Protein AF-A0A818KCE8-F1 (afdb_monomer_lite)

Sequence (71 aa):
MFLEDVHWLQDASQMQNGNIIIADANNSRIIEIDPILNTVTSEFNYSTDWRIYQISDLTDFQTSFIPTQTE

Secondary structure (DSSP, 8-state):
--STT--SEEEEEE-TTS-EEEEETTTTEEEEEETTTTEEEEEEE--TT---------TT-----------

Foldseek 3Di:
DAPVPLADWQDWEQEPVRWIWTFSFQQQKIWIADPVVRDTPDIDHDPNVGGDRDDYHCPVVDPPPPPDPDD

Radius of gyration: 15.85 Å; chains: 1; bounding box: 37×31×44 Å

Structure (mmCIF, N/CA/C/O backbone):
data_AF-A0A818KCE8-F1
#
_entry.id   AF-A0A818KCE8-F1
#
loop_
_atom_site.group_PDB
_atom_site.id
_atom_site.type_symbol
_atom_site.label_atom_id
_atom_site.label_alt_id
_atom_site.label_comp_id
_atom_site.label_asym_id
_atom_site.label_entity_id
_atom_site.label_seq_id
_atom_site.pdbx_PDB_ins_code
_atom_site.Cartn_x
_atom_site.Cartn_y
_atom_site.Cartn_z
_atom_site.occupancy
_atom_site.B_iso_or_equiv
_atom_site.auth_seq_id
_atom_site.auth_comp_id
_atom_site.auth_asym_id
_atom_site.auth_atom_id
_atom_site.pdbx_PDB_model_num
ATOM 1 N N . MET A 1 1 ? -9.714 12.212 -7.282 1.00 53.56 1 MET A N 1
ATOM 2 C CA . MET A 1 1 ? -8.691 11.323 -7.859 1.00 53.56 1 MET A CA 1
ATOM 3 C C . MET A 1 1 ? -8.427 10.275 -6.795 1.00 53.56 1 MET A C 1
ATOM 5 O O . MET A 1 1 ? -7.690 10.608 -5.883 1.00 53.56 1 MET A O 1
ATOM 9 N N . PHE A 1 2 ? -9.151 9.142 -6.747 1.00 65.12 2 PHE A N 1
ATOM 10 C CA . PHE A 1 2 ? -9.165 8.366 -5.483 1.00 65.12 2 PHE A CA 1
ATOM 11 C C . PHE A 1 2 ? -8.958 6.850 -5.551 1.00 65.12 2 PHE A C 1
ATOM 13 O O . PHE A 1 2 ? -8.290 6.336 -4.666 1.00 65.12 2 PHE A O 1
ATOM 20 N N . LEU A 1 3 ? -9.397 6.133 -6.588 1.00 61.19 3 LEU A N 1
ATOM 21 C CA . LEU A 1 3 ? -9.003 4.718 -6.765 1.00 61.19 3 LEU A CA 1
ATOM 22 C C . LEU A 1 3 ? -8.580 4.378 -8.197 1.00 61.19 3 LEU A C 1
ATOM 24 O O . LEU A 1 3 ? -7.791 3.469 -8.410 1.00 61.19 3 LEU A O 1
ATOM 28 N N . GLU A 1 4 ? -9.078 5.139 -9.169 1.00 69.31 4 GLU A N 1
ATOM 29 C CA . GLU A 1 4 ? -8.742 5.029 -10.597 1.00 69.31 4 GLU A CA 1
ATOM 30 C C . GLU A 1 4 ? -7.246 5.256 -10.878 1.00 69.31 4 GLU A C 1
ATOM 32 O O . GLU A 1 4 ? -6.715 4.717 -11.844 1.00 69.31 4 GLU A O 1
ATOM 37 N N . ASP A 1 5 ? -6.561 5.970 -9.983 1.00 84.25 5 ASP A N 1
ATOM 38 C CA . ASP A 1 5 ? -5.129 6.264 -10.073 1.00 84.25 5 ASP A CA 1
ATOM 39 C C . ASP A 1 5 ? -4.251 5.280 -9.294 1.00 84.25 5 ASP A C 1
ATOM 41 O O . ASP A 1 5 ? -3.024 5.352 -9.383 1.00 84.25 5 ASP A O 1
ATOM 45 N N . VAL A 1 6 ? -4.853 4.369 -8.519 1.00 84.75 6 VAL A N 1
ATOM 46 C CA . VAL A 1 6 ? -4.104 3.281 -7.887 1.00 84.75 6 VAL A CA 1
ATOM 47 C C . VAL A 1 6 ? -3.713 2.308 -8.984 1.00 84.75 6 VAL A C 1
ATOM 49 O O . VAL A 1 6 ? -4.558 1.669 -9.615 1.00 84.75 6 VAL A O 1
ATOM 52 N N . HIS A 1 7 ? -2.413 2.190 -9.217 1.00 87.50 7 HIS A N 1
ATOM 53 C CA . HIS A 1 7 ? -1.884 1.419 -10.316 1.00 87.50 7 HIS A CA 1
ATOM 54 C C . HIS A 1 7 ? -1.214 0.156 -9.781 1.00 87.50 7 HIS A C 1
ATOM 56 O O . HIS A 1 7 ? -0.104 0.163 -9.253 1.00 87.50 7 HIS A O 1
ATOM 62 N N . TRP A 1 8 ? -1.910 -0.965 -9.972 1.00 91.75 8 TRP A N 1
ATOM 63 C CA . TRP A 1 8 ? -1.555 -2.267 -9.409 1.00 91.75 8 TRP A CA 1
ATOM 64 C C . TRP A 1 8 ? -1.579 -2.273 -7.874 1.00 91.75 8 TRP A C 1
ATOM 66 O O . TRP A 1 8 ? -0.546 -2.346 -7.210 1.00 91.75 8 TRP A O 1
ATOM 76 N N . LEU A 1 9 ? -2.796 -2.241 -7.321 1.00 93.25 9 LEU A N 1
ATOM 77 C CA . LEU A 1 9 ? -3.037 -2.510 -5.904 1.00 93.25 9 LEU A CA 1
ATOM 78 C C . LEU A 1 9 ? -2.536 -3.918 -5.573 1.00 93.25 9 LEU A C 1
ATOM 80 O O . LEU A 1 9 ? -3.043 -4.898 -6.124 1.00 93.25 9 LEU A O 1
ATOM 84 N N . GLN A 1 10 ? -1.537 -4.007 -4.701 1.00 95.75 10 GLN A N 1
ATOM 85 C CA . GLN A 1 10 ? -1.001 -5.289 -4.238 1.00 95.75 10 GLN A CA 1
ATOM 86 C C . GLN A 1 10 ? -1.641 -5.738 -2.936 1.00 95.75 10 GLN A C 1
ATOM 88 O O . GLN A 1 10 ? -2.007 -6.901 -2.791 1.00 95.75 10 GLN A O 1
ATOM 93 N N . ASP A 1 11 ? -1.782 -4.802 -2.005 1.00 96.69 11 ASP A N 1
ATOM 94 C CA . ASP A 1 11 ? -2.246 -5.089 -0.661 1.00 96.69 11 ASP A CA 1
ATOM 95 C C . ASP A 1 11 ? -2.889 -3.847 -0.041 1.00 96.69 11 ASP A C 1
ATOM 97 O O . ASP A 1 11 ? -2.628 -2.714 -0.465 1.00 96.69 11 ASP A O 1
ATOM 101 N N . ALA A 1 12 ? -3.737 -4.065 0.956 1.00 95.50 12 ALA A N 1
ATOM 102 C CA . ALA A 1 12 ? -4.345 -3.007 1.739 1.00 95.50 12 ALA A CA 1
ATOM 103 C C . ALA A 1 12 ? -4.645 -3.495 3.159 1.00 95.50 12 ALA A C 1
ATOM 105 O O . ALA A 1 12 ? -5.131 -4.606 3.354 1.00 95.50 12 ALA A O 1
ATOM 106 N N . SER A 1 13 ? -4.417 -2.633 4.147 1.00 95.38 13 SER A N 1
ATOM 107 C CA . SER A 1 13 ? -4.720 -2.916 5.551 1.00 95.38 13 SER A CA 1
ATOM 108 C C . SER A 1 13 ? -5.598 -1.816 6.121 1.00 95.38 13 SER A C 1
ATOM 110 O O . SER A 1 13 ? -5.374 -0.634 5.859 1.00 95.38 13 SER A O 1
ATOM 112 N N . GLN A 1 14 ? -6.586 -2.193 6.929 1.00 94.81 14 GLN A N 1
ATOM 113 C CA . GLN A 1 14 ? -7.281 -1.226 7.769 1.00 94.81 14 GLN A CA 1
ATOM 114 C C . GLN A 1 14 ? -6.375 -0.848 8.942 1.00 94.81 14 GLN A C 1
ATOM 116 O O . GLN A 1 14 ? -5.683 -1.707 9.491 1.00 94.81 14 GLN A O 1
ATOM 121 N N . MET A 1 15 ? -6.379 0.431 9.293 1.00 94.12 15 MET A N 1
ATOM 122 C CA . MET A 1 15 ? -5.686 0.976 10.450 1.00 94.12 15 MET A CA 1
ATOM 123 C C . MET A 1 15 ? -6.627 1.103 11.650 1.00 94.12 15 MET A C 1
ATOM 125 O O . MET A 1 15 ? -7.844 1.226 11.492 1.00 94.12 15 MET A O 1
ATOM 129 N N . GLN A 1 16 ? -6.066 1.160 12.859 1.00 92.38 16 GLN A N 1
ATOM 130 C CA . GLN A 1 16 ? -6.839 1.324 14.100 1.00 92.38 16 GLN A CA 1
ATOM 131 C C . GLN A 1 16 ? -7.745 2.576 14.119 1.00 92.38 16 GLN A C 1
ATOM 133 O O . GLN A 1 16 ? -8.813 2.564 14.732 1.00 92.38 16 GLN A O 1
ATOM 138 N N . ASN A 1 17 ? -7.351 3.653 13.431 1.00 92.88 17 ASN A N 1
ATOM 139 C CA . ASN A 1 17 ? -8.144 4.884 13.292 1.00 92.88 17 ASN A CA 1
ATOM 140 C C . ASN A 1 17 ? -9.320 4.759 12.295 1.00 92.88 17 ASN A C 1
ATOM 142 O O . ASN A 1 17 ? -10.082 5.709 12.141 1.00 92.88 17 ASN A O 1
ATOM 146 N N . GLY A 1 18 ? -9.477 3.609 11.632 1.00 94.50 18 GLY A N 1
ATOM 147 C CA . GLY A 1 18 ? -10.509 3.348 10.628 1.00 94.50 18 GLY A CA 1
ATOM 148 C C . GLY A 1 18 ? -10.095 3.665 9.188 1.00 94.50 18 GLY A C 1
ATOM 149 O O . GLY A 1 18 ? -10.822 3.274 8.271 1.00 94.50 18 GLY A O 1
ATOM 150 N N . ASN A 1 19 ? -8.940 4.302 8.979 1.00 96.06 19 ASN A N 1
ATOM 151 C CA . ASN A 1 19 ? -8.391 4.560 7.650 1.00 96.06 19 ASN A CA 1
ATOM 152 C C . ASN A 1 19 ? -7.897 3.268 6.994 1.00 96.06 19 ASN A C 1
ATOM 154 O O . ASN A 1 19 ? -7.751 2.228 7.639 1.00 96.06 19 ASN A O 1
ATOM 158 N N . ILE A 1 20 ? -7.633 3.329 5.691 1.00 95.69 20 ILE A N 1
ATOM 159 C CA . ILE A 1 20 ? -7.059 2.217 4.931 1.00 95.69 20 ILE A CA 1
ATOM 160 C C . ILE A 1 20 ? -5.718 2.663 4.364 1.00 95.69 20 ILE A C 1
ATOM 162 O O . ILE A 1 20 ? -5.634 3.709 3.728 1.00 95.69 20 ILE A O 1
ATOM 166 N N . ILE A 1 21 ? -4.683 1.851 4.555 1.00 95.75 21 ILE A N 1
ATOM 167 C CA . ILE A 1 21 ? -3.396 2.007 3.873 1.00 95.75 21 ILE A CA 1
ATOM 168 C C . ILE A 1 21 ? -3.325 1.051 2.692 1.00 95.75 21 ILE A C 1
ATOM 170 O O . ILE A 1 21 ? -3.700 -0.113 2.816 1.00 95.75 21 ILE A O 1
ATOM 174 N N . ILE A 1 22 ? -2.858 1.542 1.547 1.00 96.00 22 ILE A N 1
ATOM 175 C CA . ILE A 1 22 ? -2.830 0.813 0.276 1.00 96.00 22 ILE A CA 1
ATOM 176 C C . ILE A 1 22 ? -1.399 0.782 -0.260 1.00 96.00 22 ILE A C 1
ATOM 178 O O . ILE A 1 22 ? -0.738 1.819 -0.334 1.00 96.00 22 ILE A O 1
ATOM 182 N N . ALA A 1 23 ? -0.948 -0.399 -0.682 1.00 96.88 23 ALA A N 1
ATOM 183 C CA . ALA A 1 23 ? 0.278 -0.587 -1.450 1.00 96.88 23 ALA A CA 1
ATOM 184 C C . ALA A 1 23 ? -0.001 -0.397 -2.954 1.00 96.88 23 ALA A C 1
ATOM 186 O O . ALA A 1 23 ? -0.522 -1.295 -3.623 1.00 96.88 23 ALA A O 1
ATOM 187 N N . ASP A 1 24 ? 0.352 0.778 -3.481 1.00 95.56 24 ASP A N 1
ATOM 188 C CA . ASP A 1 24 ? 0.205 1.160 -4.890 1.00 95.56 24 ASP A CA 1
ATOM 189 C C . ASP A 1 24 ? 1.524 0.896 -5.636 1.00 95.56 24 ASP A C 1
ATOM 191 O O . ASP A 1 24 ? 2.438 1.729 -5.686 1.00 95.56 24 ASP A O 1
ATOM 195 N N . ALA A 1 25 ? 1.663 -0.330 -6.143 1.00 95.50 25 ALA A N 1
ATOM 196 C CA . ALA A 1 25 ? 2.964 -0.895 -6.476 1.00 95.50 25 ALA A CA 1
ATOM 197 C C . ALA A 1 25 ? 3.628 -0.264 -7.701 1.00 95.50 25 ALA A C 1
ATOM 199 O O . ALA A 1 25 ? 4.848 -0.099 -7.696 1.00 95.50 25 ALA A O 1
ATOM 200 N N . ASN A 1 26 ? 2.872 0.080 -8.749 1.00 94.12 26 ASN A N 1
ATOM 201 C CA . ASN A 1 26 ? 3.467 0.693 -9.943 1.00 94.12 26 ASN A CA 1
ATOM 202 C C . ASN A 1 26 ? 3.748 2.182 -9.775 1.00 94.12 26 ASN A C 1
ATOM 204 O O . ASN A 1 26 ? 4.575 2.713 -10.511 1.00 94.12 26 ASN A O 1
ATOM 208 N N . ASN A 1 27 ? 3.086 2.838 -8.826 1.00 94.50 27 ASN A N 1
ATOM 209 C CA . ASN A 1 27 ? 3.401 4.216 -8.470 1.00 94.50 27 ASN A CA 1
ATOM 210 C C . ASN A 1 27 ? 4.470 4.296 -7.370 1.00 94.50 27 ASN A C 1
ATOM 212 O O . ASN A 1 27 ? 4.806 5.394 -6.938 1.00 94.50 27 ASN A O 1
ATOM 216 N N . SER A 1 28 ? 5.008 3.153 -6.918 1.00 95.75 28 SER A N 1
ATOM 217 C CA . SER A 1 28 ? 6.034 3.066 -5.872 1.00 95.75 28 SER A CA 1
ATOM 218 C C . SER A 1 28 ? 5.678 3.894 -4.636 1.00 95.75 28 SER A C 1
ATOM 220 O O . SER A 1 28 ? 6.522 4.603 -4.088 1.00 95.75 28 SER A O 1
ATOM 222 N N . ARG A 1 29 ? 4.420 3.810 -4.186 1.00 95.88 29 ARG A N 1
ATOM 223 C CA . ARG A 1 29 ? 3.931 4.579 -3.038 1.00 95.88 29 ARG A CA 1
ATOM 224 C C . ARG A 1 29 ? 3.022 3.774 -2.117 1.00 95.88 29 ARG A C 1
ATOM 226 O O . ARG A 1 29 ? 2.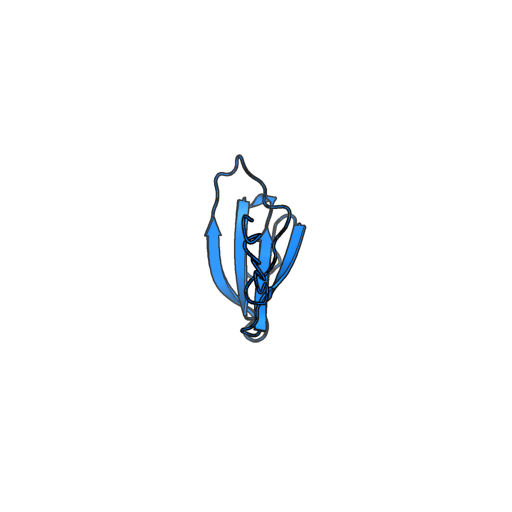418 2.776 -2.510 1.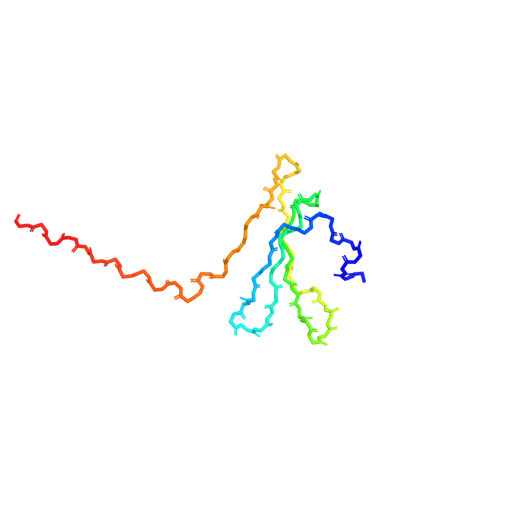00 95.88 29 ARG A O 1
ATOM 233 N N . ILE A 1 30 ? 2.907 4.259 -0.889 1.00 96.31 30 ILE A N 1
ATOM 234 C CA . ILE A 1 30 ? 1.859 3.890 0.059 1.00 96.31 30 ILE A CA 1
ATOM 235 C C . ILE A 1 30 ? 0.959 5.108 0.236 1.00 96.31 30 ILE A C 1
ATOM 23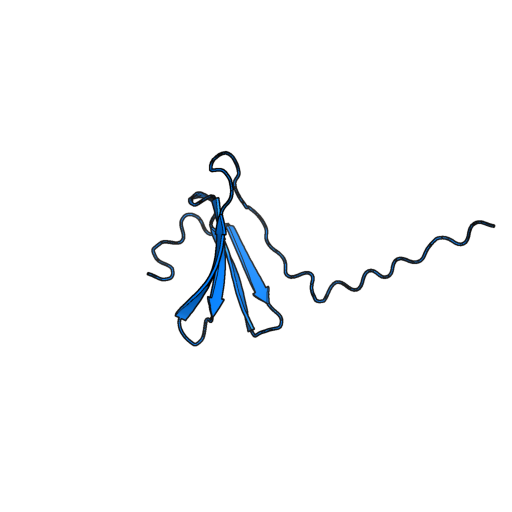7 O O . ILE A 1 30 ? 1.458 6.206 0.484 1.00 96.31 30 ILE A O 1
ATOM 241 N N . ILE A 1 31 ? -0.352 4.917 0.134 1.00 95.75 31 ILE A N 1
ATOM 242 C CA . ILE A 1 31 ? -1.343 5.960 0.427 1.00 95.75 31 ILE A CA 1
ATOM 243 C C . ILE A 1 31 ? -2.196 5.542 1.618 1.00 95.75 31 ILE A C 1
ATOM 245 O O . ILE A 1 31 ? -2.558 4.374 1.736 1.00 95.75 31 ILE A O 1
ATOM 249 N N . GLU A 1 32 ? -2.521 6.493 2.484 1.00 95.62 32 GLU A N 1
ATOM 250 C CA . GLU A 1 32 ? -3.547 6.352 3.516 1.00 95.62 32 GLU A CA 1
ATOM 251 C C . GLU A 1 32 ? -4.804 7.081 3.044 1.00 95.62 32 GLU A C 1
ATOM 253 O O . GLU A 1 32 ? -4.722 8.222 2.578 1.00 95.62 32 GLU A O 1
ATOM 258 N N . ILE A 1 33 ? -5.959 6.433 3.153 1.00 95.19 33 ILE A N 1
ATOM 259 C CA . ILE A 1 33 ? -7.252 7.000 2.782 1.00 95.19 33 ILE A CA 1
ATOM 260 C C . ILE A 1 33 ? -8.222 6.990 3.960 1.00 95.19 33 ILE A C 1
ATOM 262 O O . ILE A 1 33 ? -8.301 6.018 4.711 1.00 95.19 33 ILE A O 1
ATOM 266 N N . ASP A 1 34 ? -9.020 8.048 4.055 1.00 95.62 34 ASP A N 1
ATOM 267 C CA . ASP A 1 34 ? -10.268 8.058 4.810 1.00 95.62 34 ASP A CA 1
ATOM 268 C C . ASP A 1 34 ? -11.373 7.495 3.895 1.00 95.62 34 ASP A C 1
ATOM 270 O O . ASP A 1 34 ? -11.737 8.144 2.903 1.00 95.62 34 ASP A O 1
ATOM 274 N N . PRO A 1 35 ? -11.912 6.295 4.179 1.00 93.19 35 PRO A N 1
ATOM 275 C CA . PRO A 1 35 ? -12.922 5.673 3.328 1.00 93.19 35 PRO A CA 1
ATOM 276 C C . PRO A 1 35 ? -14.307 6.331 3.443 1.00 93.19 35 PRO A C 1
ATOM 278 O O . PRO A 1 35 ? -15.149 6.113 2.574 1.00 93.19 35 PRO A O 1
ATOM 281 N N . ILE A 1 36 ? -14.566 7.122 4.490 1.00 94.50 36 ILE A N 1
ATOM 282 C CA . ILE A 1 36 ? -15.839 7.827 4.705 1.00 94.50 36 ILE A CA 1
ATOM 283 C C . ILE A 1 36 ? -15.867 9.102 3.868 1.00 94.50 36 ILE A C 1
ATOM 285 O O . ILE A 1 36 ? -16.853 9.387 3.188 1.00 94.50 36 ILE A O 1
ATOM 289 N N . LEU A 1 37 ? -14.779 9.870 3.917 1.00 94.12 37 LEU A N 1
ATOM 290 C CA . LEU A 1 37 ? -14.640 11.110 3.154 1.00 94.12 37 LEU A CA 1
ATOM 291 C C . LEU A 1 37 ? -14.173 10.866 1.716 1.00 94.12 37 LEU A C 1
ATOM 293 O O . LEU A 1 37 ? -14.301 11.757 0.877 1.00 94.12 37 LEU A O 1
ATOM 297 N N . ASN A 1 38 ? -13.678 9.658 1.428 1.00 88.44 38 ASN A N 1
ATOM 298 C CA . ASN A 1 38 ? -13.066 9.280 0.159 1.00 88.44 38 ASN A CA 1
ATOM 299 C C . ASN A 1 38 ? -11.905 10.222 -0.203 1.00 88.44 38 ASN A C 1
ATOM 301 O O . ASN A 1 38 ? -11.867 10.801 -1.289 1.00 88.44 38 ASN A O 1
ATOM 305 N N . THR A 1 39 ? -10.985 10.413 0.747 1.00 91.69 39 THR A N 1
ATOM 306 C CA . THR A 1 39 ? -9.842 11.330 0.624 1.00 91.69 39 THR A CA 1
ATOM 307 C C . THR A 1 39 ? -8.532 10.666 1.020 1.00 91.69 39 THR A C 1
ATOM 309 O O . THR A 1 39 ? -8.499 9.925 1.994 1.00 91.69 39 THR A O 1
ATOM 312 N N . VAL A 1 40 ? -7.439 10.992 0.326 1.00 93.56 40 VAL A N 1
ATOM 313 C CA . VAL A 1 40 ? -6.074 10.623 0.728 1.00 93.56 40 VAL A CA 1
ATOM 314 C C . VAL A 1 40 ? -5.664 11.541 1.872 1.00 93.56 40 VAL A C 1
ATOM 316 O O . VAL A 1 40 ? -5.673 12.763 1.714 1.00 93.56 40 VAL A O 1
ATOM 319 N N . THR A 1 41 ? -5.325 10.959 3.017 1.00 95.56 41 THR A N 1
ATOM 320 C CA . THR A 1 41 ? -4.872 11.691 4.207 1.00 95.56 41 THR A CA 1
ATOM 321 C C . THR A 1 41 ? -3.352 11.794 4.262 1.00 95.56 41 THR A C 1
ATOM 323 O O . THR A 1 41 ? -2.832 12.796 4.752 1.00 95.56 41 THR A O 1
ATOM 326 N N . SER A 1 42 ? -2.651 10.797 3.712 1.00 95.38 42 SER A N 1
ATOM 327 C CA . SER A 1 42 ? -1.189 10.690 3.740 1.00 95.38 42 SER A CA 1
ATOM 328 C C . SER A 1 42 ? -0.671 9.981 2.485 1.00 95.38 42 SER A C 1
ATOM 330 O O . SER A 1 42 ? -1.319 9.069 1.973 1.00 95.38 42 SER A O 1
ATOM 332 N N . GLU A 1 43 ? 0.525 10.343 2.018 1.00 95.25 43 GLU A N 1
ATOM 333 C CA . GLU A 1 43 ? 1.224 9.647 0.931 1.00 95.25 43 GLU A CA 1
ATOM 334 C C . GLU A 1 43 ? 2.718 9.510 1.254 1.00 95.25 43 GLU A C 1
ATOM 336 O O . GLU A 1 43 ? 3.369 10.470 1.672 1.00 95.25 43 GLU A O 1
ATOM 341 N N . PHE A 1 44 ? 3.264 8.317 1.021 1.00 95.31 44 PHE A N 1
ATOM 342 C CA . PHE A 1 44 ? 4.680 7.996 1.166 1.00 95.31 44 PHE A CA 1
ATOM 343 C C . PHE A 1 44 ? 5.212 7.437 -0.150 1.00 95.31 44 PHE A C 1
ATOM 345 O O . PHE A 1 44 ? 4.803 6.361 -0.579 1.00 95.31 44 PHE A O 1
ATOM 352 N N . ASN A 1 45 ? 6.139 8.159 -0.776 1.00 95.06 45 ASN A N 1
ATOM 353 C CA . ASN A 1 45 ? 6.741 7.778 -2.051 1.00 95.06 45 ASN A CA 1
ATOM 354 C C . ASN A 1 45 ? 8.110 7.121 -1.849 1.00 95.06 45 ASN A C 1
ATOM 356 O O . ASN A 1 45 ? 8.892 7.531 -0.988 1.00 95.06 45 ASN A O 1
ATOM 360 N N . TYR A 1 46 ? 8.415 6.146 -2.696 1.00 93.31 46 TYR A N 1
ATOM 361 C CA . TYR A 1 46 ? 9.684 5.428 -2.745 1.00 93.31 46 TYR A CA 1
ATOM 362 C C . TYR A 1 46 ? 10.335 5.588 -4.125 1.00 93.31 46 TYR A C 1
ATOM 364 O O . TYR A 1 46 ? 9.724 6.096 -5.064 1.00 93.31 46 TYR A O 1
ATOM 372 N N . SER A 1 47 ? 11.594 5.156 -4.261 1.00 94.25 47 SER A N 1
ATOM 373 C CA . SER A 1 47 ? 12.224 5.073 -5.586 1.00 94.25 47 SER A CA 1
ATOM 374 C C . SER A 1 47 ? 11.423 4.136 -6.493 1.00 94.25 47 SER A C 1
ATOM 376 O O . SER A 1 47 ? 10.995 3.065 -6.059 1.00 94.25 47 SER A O 1
ATOM 378 N N . THR A 1 48 ? 11.315 4.491 -7.774 1.00 90.44 48 THR A N 1
ATOM 379 C CA . THR A 1 48 ? 10.673 3.673 -8.814 1.00 90.44 48 THR A CA 1
ATOM 380 C C . THR A 1 48 ? 11.379 2.343 -9.074 1.00 90.44 48 THR A C 1
ATOM 382 O O . THR A 1 48 ? 10.827 1.472 -9.742 1.00 90.44 48 THR A O 1
ATOM 385 N N . ASP A 1 49 ? 12.590 2.156 -8.542 1.00 93.50 49 ASP A N 1
ATOM 386 C CA . ASP A 1 49 ? 13.290 0.867 -8.601 1.00 93.50 49 ASP A CA 1
ATOM 387 C C . ASP A 1 49 ? 12.666 -0.181 -7.657 1.00 93.50 49 ASP A C 1
ATOM 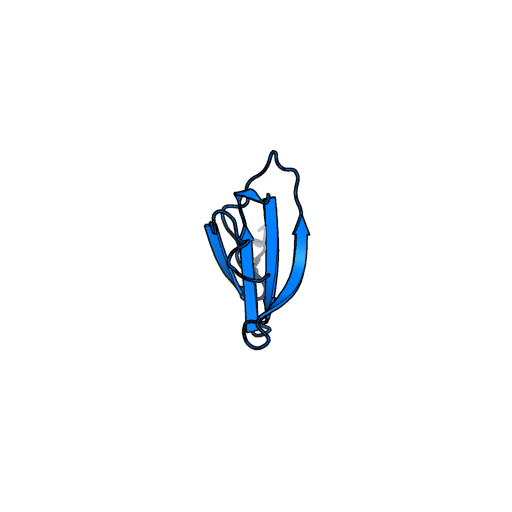389 O O . ASP A 1 49 ? 12.995 -1.366 -7.736 1.00 93.50 49 ASP A O 1
ATOM 393 N N . TRP A 1 50 ? 11.777 0.243 -6.749 1.00 89.69 50 TRP A N 1
ATOM 394 C CA . TRP A 1 50 ? 11.203 -0.579 -5.687 1.00 89.69 50 TRP A CA 1
ATOM 395 C C . TRP A 1 50 ? 9.688 -0.657 -5.842 1.00 89.69 50 TRP A C 1
ATOM 397 O O . TRP A 1 50 ? 9.010 0.342 -6.089 1.00 89.69 50 TRP A O 1
ATOM 407 N N . ARG A 1 51 ? 9.145 -1.860 -5.650 1.00 91.12 51 ARG A N 1
ATOM 408 C CA . ARG A 1 51 ? 7.701 -2.101 -5.592 1.00 91.12 51 ARG A CA 1
ATOM 409 C C . ARG A 1 51 ? 7.311 -2.528 -4.189 1.00 91.12 51 ARG A C 1
ATOM 411 O O . ARG A 1 51 ? 7.990 -3.358 -3.585 1.00 91.12 51 ARG A O 1
ATOM 418 N N . ILE A 1 52 ? 6.205 -1.978 -3.702 1.00 92.56 52 ILE A N 1
ATOM 419 C CA . ILE A 1 52 ? 5.597 -2.387 -2.438 1.00 92.56 52 ILE A CA 1
ATOM 420 C C . ILE A 1 52 ? 4.589 -3.491 -2.741 1.00 92.56 52 ILE A C 1
ATOM 422 O O . ILE A 1 52 ? 3.676 -3.294 -3.537 1.00 92.56 52 ILE A O 1
ATOM 426 N N . TYR A 1 53 ? 4.781 -4.657 -2.128 1.00 94.19 53 TYR A N 1
ATOM 427 C CA . TYR A 1 53 ? 3.931 -5.832 -2.348 1.00 94.19 53 TYR A CA 1
ATOM 428 C C . TYR A 1 53 ? 3.036 -6.168 -1.164 1.00 94.19 53 TYR A C 1
ATOM 430 O O . TYR A 1 53 ? 2.027 -6.834 -1.343 1.00 94.19 53 TYR A O 1
ATOM 438 N N . GLN A 1 54 ? 3.425 -5.754 0.037 1.00 94.75 54 GLN A N 1
ATOM 439 C CA . GLN A 1 54 ? 2.712 -6.089 1.255 1.00 94.75 54 GLN A CA 1
ATOM 440 C C . GLN A 1 54 ? 2.720 -4.892 2.190 1.00 94.75 54 GLN A C 1
ATOM 442 O O . GLN A 1 54 ? 3.719 -4.171 2.281 1.00 94.75 54 GLN A O 1
ATOM 447 N N . ILE A 1 55 ? 1.611 -4.713 2.894 1.00 94.00 55 ILE A N 1
ATOM 448 C CA . ILE A 1 55 ? 1.463 -3.721 3.941 1.00 94.00 55 ILE A CA 1
ATOM 449 C C . ILE A 1 55 ? 0.707 -4.331 5.116 1.00 94.00 55 ILE A C 1
ATOM 451 O O . ILE A 1 55 ? -0.183 -5.159 4.958 1.00 94.00 55 ILE A O 1
ATOM 455 N N . SER A 1 56 ? 1.083 -3.969 6.335 1.00 90.62 56 SER A N 1
ATOM 456 C CA . SER A 1 56 ? 0.385 -4.442 7.527 1.00 90.62 56 SER A CA 1
ATOM 457 C C . SER A 1 56 ? 0.426 -3.363 8.588 1.00 90.62 56 SER A C 1
ATOM 459 O O . SER A 1 56 ? 1.488 -2.794 8.848 1.00 90.62 56 SER A O 1
ATOM 461 N N . ASP A 1 57 ? -0.725 -3.089 9.194 1.00 87.81 57 ASP A N 1
ATOM 462 C CA . ASP A 1 57 ? -0.763 -2.313 10.423 1.00 87.81 57 ASP A CA 1
ATOM 463 C C . ASP A 1 57 ? -0.196 -3.174 11.565 1.00 87.81 57 ASP A C 1
ATOM 465 O O . ASP A 1 57 ? -0.693 -4.262 11.854 1.00 87.81 57 ASP A O 1
ATOM 469 N N . LEU A 1 58 ? 0.886 -2.702 12.186 1.00 86.06 58 LEU A N 1
ATOM 470 C CA . LEU A 1 58 ? 1.541 -3.363 13.317 1.00 86.06 58 LEU A CA 1
ATOM 471 C C . LEU A 1 58 ? 1.197 -2.702 14.654 1.00 86.06 58 LEU A C 1
ATOM 4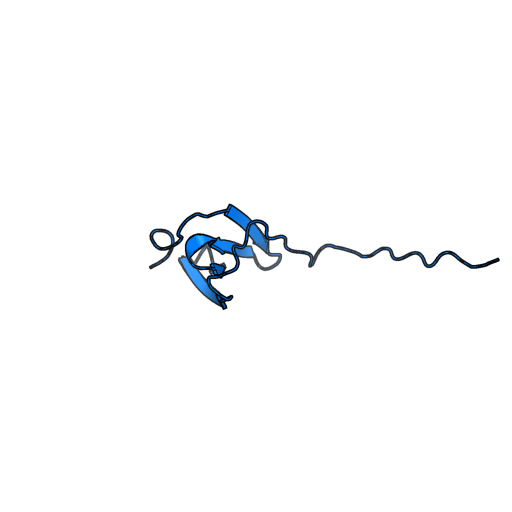73 O O . LEU A 1 58 ? 1.806 -3.035 15.668 1.00 86.06 58 LEU A O 1
ATOM 477 N N . THR A 1 59 ? 0.236 -1.777 14.687 1.00 80.69 59 THR A N 1
ATOM 478 C CA . THR A 1 59 ? -0.140 -1.067 15.920 1.00 80.69 59 THR A CA 1
ATOM 479 C C . THR A 1 59 ? -0.685 -2.028 16.988 1.00 80.69 59 THR A C 1
ATOM 481 O O . THR A 1 59 ? -0.467 -1.816 18.180 1.00 80.69 59 THR A O 1
ATOM 484 N N . ASP A 1 60 ? -1.283 -3.147 16.568 1.00 69.88 60 ASP A N 1
ATOM 485 C CA . ASP A 1 60 ? -1.748 -4.221 17.455 1.00 69.88 60 ASP A CA 1
ATOM 486 C C . ASP A 1 60 ? -0.678 -5.300 17.730 1.00 69.88 60 ASP A C 1
ATOM 488 O O . ASP A 1 60 ? -0.910 -6.247 18.489 1.00 69.88 60 ASP A O 1
ATOM 492 N N . PHE A 1 61 ? 0.520 -5.179 17.144 1.00 72.44 61 PHE A N 1
ATOM 493 C CA . PHE A 1 61 ? 1.603 -6.142 17.329 1.00 72.44 61 PHE A CA 1
ATOM 494 C C . PHE A 1 61 ? 2.293 -5.925 18.683 1.00 72.44 61 PHE A C 1
ATOM 496 O O . PHE A 1 61 ? 3.303 -5.232 18.811 1.00 72.44 61 PHE A O 1
ATOM 503 N N . GLN A 1 62 ? 1.749 -6.555 19.725 1.00 62.44 62 GLN A N 1
ATOM 504 C CA . GLN A 1 62 ? 2.425 -6.685 21.014 1.00 62.44 62 GLN A CA 1
ATOM 505 C C . GLN A 1 62 ? 3.650 -7.589 20.838 1.00 62.44 62 GLN A C 1
ATOM 507 O O . GLN A 1 62 ? 3.531 -8.812 20.746 1.00 62.44 62 GLN A O 1
ATOM 512 N N . THR A 1 63 ? 4.847 -7.001 20.807 1.00 60.97 63 THR A N 1
ATOM 513 C CA . THR A 1 63 ? 6.081 -7.782 20.932 1.00 60.97 63 THR A CA 1
ATOM 514 C C . THR A 1 63 ? 6.177 -8.298 22.365 1.00 60.97 63 THR A C 1
ATOM 516 O O . THR A 1 63 ? 6.697 -7.636 23.258 1.00 60.97 63 THR A O 1
ATOM 519 N N . SER A 1 64 ? 5.690 -9.510 22.618 1.00 59.75 64 SER A N 1
ATOM 520 C CA . SER A 1 64 ? 6.079 -10.269 23.807 1.00 59.75 64 SER A CA 1
ATOM 521 C C . SER A 1 64 ? 7.522 -10.745 23.631 1.00 59.75 64 SER A C 1
ATOM 523 O O . SER A 1 64 ? 7.808 -11.928 23.460 1.00 59.75 64 SER A O 1
ATOM 525 N N . PHE A 1 65 ? 8.463 -9.799 23.641 1.00 59.62 65 PHE A N 1
ATOM 526 C CA . PHE A 1 65 ? 9.872 -10.123 23.775 1.00 59.62 65 PHE A CA 1
ATOM 527 C C . PHE A 1 65 ? 10.070 -10.632 25.202 1.00 59.62 65 PHE A C 1
ATOM 529 O O . PHE A 1 65 ? 10.168 -9.849 26.143 1.00 59.62 65 PHE A O 1
ATOM 536 N N . ILE A 1 66 ? 10.063 -11.953 25.379 1.00 65.31 66 ILE A N 1
ATOM 537 C CA . ILE A 1 66 ? 10.543 -12.577 26.608 1.00 65.31 66 ILE A CA 1
ATOM 538 C C . ILE A 1 66 ? 12.057 -12.699 26.431 1.00 65.31 66 ILE A C 1
ATOM 540 O O . ILE A 1 66 ? 12.490 -13.574 25.678 1.00 65.31 66 ILE A O 1
ATOM 544 N N . PRO A 1 67 ? 12.882 -11.831 27.050 1.00 59.50 67 PRO A N 1
ATOM 545 C CA . PRO A 1 67 ? 14.310 -12.081 27.071 1.00 59.50 67 PRO A CA 1
ATOM 546 C C . PRO A 1 67 ? 14.515 -13.425 27.769 1.00 59.50 67 PRO A C 1
ATOM 548 O O . PRO A 1 67 ? 14.072 -13.616 28.904 1.00 59.50 67 PRO A O 1
ATOM 551 N N . THR A 1 68 ? 15.136 -14.374 27.071 1.00 70.44 68 THR A N 1
ATOM 552 C CA . THR A 1 68 ? 15.565 -15.638 27.665 1.00 70.44 68 THR A CA 1
ATOM 553 C C . THR A 1 68 ? 16.415 -15.287 28.880 1.00 70.44 68 THR A C 1
ATOM 555 O O . THR A 1 68 ? 17.449 -14.638 28.730 1.00 70.44 68 THR A O 1
ATOM 558 N N . GLN A 1 69 ? 15.957 -15.637 30.085 1.00 60.19 69 GLN A N 1
ATOM 559 C CA . GLN A 1 69 ? 16.791 -15.492 31.272 1.00 60.19 69 GLN A CA 1
ATOM 560 C C . GLN A 1 69 ? 18.005 -16.397 31.068 1.00 60.19 69 GLN A C 1
ATOM 562 O O . GLN A 1 69 ? 17.860 -17.613 30.967 1.00 60.19 69 GLN A O 1
ATOM 567 N N . THR A 1 70 ? 19.177 -15.790 30.911 1.00 62.75 70 THR A N 1
ATOM 568 C CA . THR A 1 70 ? 20.447 -16.506 30.905 1.00 62.75 70 THR A CA 1
ATOM 569 C C . THR A 1 70 ? 20.64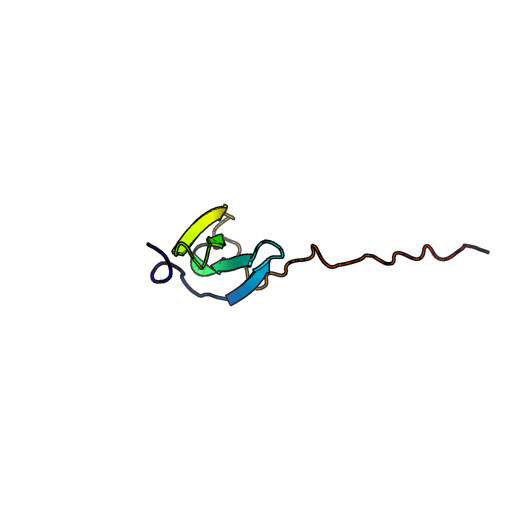9 -17.075 32.308 1.00 62.75 70 THR A C 1
ATOM 571 O O . THR A 1 70 ? 20.680 -16.301 33.267 1.00 62.75 70 THR A O 1
ATOM 574 N N . GLU A 1 71 ? 20.703 -18.404 32.419 1.00 60.19 71 GLU A N 1
ATOM 575 C CA . GLU A 1 71 ? 21.124 -19.113 33.639 1.00 60.19 71 GLU A CA 1
ATOM 576 C C . GLU A 1 71 ? 22.589 -18.820 33.994 1.00 60.19 71 GLU A C 1
ATOM 578 O O . GLU A 1 71 ? 23.406 -18.626 33.059 1.00 60.19 71 GLU A O 1
#

pLDDT: mean 86.5, std 13.08, range [53.56, 96.88]